Protein AF-A0A6G4RAN6-F1 (afdb_monomer_lite)

pLDDT: mean 89.75, std 11.68, range [43.28, 98.06]

Sequence (111 aa):
MFDSDYDDESEAIINRQLLRLVDAEEEDWPSGVYDRHACFQENLTECIRTSLGPDFYDEALRDGCDKYGYHKQSRGAKNPTVISSVFKTAKEDDRSVSKIDEIIDHVLTMI

Foldseek 3Di:
DQADAPDDPVQLVVQQVVCVVVVHDRGSQDAAADLPDGHDSHGPLVLFCVQLDVVLLVVLLVVLCVVVVNPDSVVSVPDPSSVVSSQVVSVVVVTDRVRVVVNVVSVVVVD

Secondary structure (DSSP, 8-state):
---PPTT-HHHHHHHHHHHHHTTPPP-SS--EEETTEEE-SS-HHHHHHHHH-HHHHHHHHHHHHHHTT-S-HHHHTT-HHHHHHHHHHHHHTT---HHHHHHHHHHHHT-

Structure (mmCIF, N/CA/C/O backbone):
data_AF-A0A6G4RAN6-F1
#
_entry.id   AF-A0A6G4RAN6-F1
#
loop_
_atom_site.group_PDB
_atom_site.id
_atom_site.type_symbol
_atom_site.label_atom_id
_atom_site.label_alt_id
_atom_site.label_comp_id
_atom_site.label_asym_id
_atom_site.label_entity_id
_atom_site.label_seq_id
_atom_site.pdbx_PDB_ins_code
_atom_site.Cartn_x
_atom_site.Cartn_y
_atom_site.Cartn_z
_atom_site.occupancy
_atom_site.B_iso_or_equiv
_atom_site.auth_seq_id
_atom_site.auth_comp_id
_atom_site.auth_asym_id
_atom_site.auth_atom_id
_atom_site.pdbx_PDB_model_num
ATOM 1 N N . MET A 1 1 ? 13.787 -2.053 -1.333 1.00 44.16 1 MET A N 1
ATOM 2 C CA . MET A 1 1 ? 12.414 -2.033 -0.783 1.00 44.16 1 MET A CA 1
ATOM 3 C C . MET A 1 1 ? 11.599 -1.327 -1.847 1.00 44.16 1 MET A C 1
ATOM 5 O O . MET A 1 1 ? 12.040 -0.267 -2.252 1.00 44.16 1 MET A O 1
ATOM 9 N N . PHE A 1 2 ? 10.569 -1.969 -2.403 1.00 43.28 2 PHE A N 1
ATOM 10 C CA . PHE A 1 2 ? 9.776 -1.434 -3.521 1.00 43.28 2 PHE A CA 1
ATOM 11 C C . PHE A 1 2 ? 8.853 -0.317 -3.014 1.00 43.28 2 PHE A C 1
ATOM 13 O O . PHE A 1 2 ? 7.692 -0.571 -2.714 1.00 43.28 2 PHE A O 1
ATOM 20 N N . ASP A 1 3 ? 9.419 0.868 -2.803 1.00 49.53 3 ASP A N 1
ATOM 21 C CA . ASP A 1 3 ? 8.742 2.040 -2.244 1.00 49.53 3 ASP A CA 1
ATOM 22 C C . ASP A 1 3 ? 9.470 3.293 -2.765 1.00 49.53 3 ASP A C 1
ATOM 24 O O . ASP A 1 3 ? 10.191 3.942 -2.013 1.00 49.53 3 ASP A O 1
ATOM 28 N N . SER A 1 4 ? 9.422 3.539 -4.083 1.00 50.66 4 SER A N 1
ATOM 29 C CA . SER A 1 4 ? 10.163 4.654 -4.693 1.00 50.66 4 SER A CA 1
ATOM 30 C C . SER A 1 4 ? 9.393 5.962 -4.537 1.00 50.66 4 SER A C 1
ATOM 32 O O . SER A 1 4 ? 8.226 6.046 -4.930 1.00 50.66 4 SER A O 1
ATOM 34 N N . ASP A 1 5 ? 10.061 6.989 -4.020 1.00 54.12 5 ASP A N 1
ATOM 35 C CA . ASP A 1 5 ? 9.583 8.365 -4.103 1.00 54.12 5 ASP A CA 1
ATOM 36 C C . ASP A 1 5 ? 9.779 8.864 -5.551 1.00 54.12 5 ASP A C 1
ATOM 38 O O . ASP A 1 5 ? 10.849 8.717 -6.142 1.00 54.12 5 ASP A O 1
ATOM 42 N N . TYR A 1 6 ? 8.719 9.397 -6.160 1.00 54.84 6 TYR A N 1
ATOM 43 C CA . TYR A 1 6 ? 8.723 9.888 -7.543 1.00 54.84 6 TYR A CA 1
ATOM 44 C C . TYR A 1 6 ? 9.654 11.115 -7.672 1.00 54.84 6 TYR A C 1
ATOM 46 O O . TYR A 1 6 ? 9.545 12.027 -6.853 1.00 54.84 6 TYR A O 1
ATOM 54 N N . ASP A 1 7 ? 10.505 11.159 -8.714 1.00 61.31 7 ASP A N 1
ATOM 55 C CA . ASP A 1 7 ? 11.423 12.272 -9.087 1.00 61.31 7 ASP A CA 1
ATOM 56 C C . ASP A 1 7 ? 12.867 12.258 -8.513 1.00 61.31 7 ASP A C 1
ATOM 58 O O . ASP A 1 7 ? 13.510 13.300 -8.384 1.00 61.31 7 ASP A O 1
ATOM 62 N N . ASP A 1 8 ? 13.432 11.077 -8.226 1.00 69.00 8 ASP A N 1
ATOM 63 C CA . ASP A 1 8 ? 14.866 10.908 -7.920 1.00 69.00 8 ASP A CA 1
ATOM 64 C C . ASP A 1 8 ? 15.565 10.014 -8.972 1.00 69.00 8 ASP A C 1
ATOM 66 O O . ASP A 1 8 ? 15.201 8.853 -9.173 1.00 69.00 8 ASP A O 1
ATOM 70 N N . GLU A 1 9 ? 16.597 10.535 -9.657 1.00 75.44 9 GLU A N 1
ATOM 71 C CA . GLU A 1 9 ? 17.390 9.774 -10.646 1.00 75.44 9 GLU A CA 1
ATOM 72 C C . GLU A 1 9 ? 18.017 8.501 -10.047 1.00 75.44 9 GLU A C 1
ATOM 74 O O . GLU A 1 9 ? 18.218 7.508 -10.755 1.00 75.44 9 GLU A O 1
ATOM 79 N N . SER A 1 10 ? 18.325 8.510 -8.747 1.00 81.88 10 SER A N 1
ATOM 80 C CA . SER A 1 10 ? 18.859 7.341 -8.050 1.00 81.88 10 SER A CA 1
ATOM 81 C C . SER A 1 10 ? 17.809 6.238 -7.878 1.00 81.88 10 SER A C 1
ATOM 83 O O . SER A 1 10 ? 18.143 5.062 -8.041 1.00 81.88 10 SER A O 1
ATOM 85 N N . GLU A 1 11 ? 16.539 6.598 -7.680 1.00 82.44 11 GLU A N 1
ATOM 86 C CA . GLU A 1 11 ? 15.418 5.655 -7.599 1.00 82.44 11 GLU A CA 1
ATOM 87 C C . GLU A 1 11 ? 15.115 5.027 -8.965 1.00 82.44 11 GLU A C 1
ATOM 89 O O . GLU A 1 11 ? 14.925 3.815 -9.054 1.00 82.44 11 GLU A O 1
ATOM 94 N N . ALA A 1 12 ? 15.214 5.790 -10.060 1.00 87.19 12 ALA A N 1
ATOM 95 C CA . ALA A 1 12 ? 15.100 5.237 -11.415 1.00 87.19 12 ALA A CA 1
ATOM 96 C C . ALA A 1 12 ? 16.185 4.176 -11.708 1.00 87.19 12 ALA A C 1
ATOM 98 O O . ALA A 1 12 ? 15.932 3.156 -12.353 1.00 87.19 12 ALA A O 1
ATOM 99 N N . ILE A 1 13 ? 17.416 4.373 -11.215 1.00 91.06 13 ILE A N 1
ATOM 100 C CA . ILE A 1 13 ? 18.481 3.359 -11.316 1.00 91.06 13 ILE A CA 1
ATOM 101 C C . ILE A 1 13 ? 18.126 2.112 -10.498 1.00 91.06 13 ILE A C 1
ATOM 103 O O . ILE A 1 13 ? 18.307 0.996 -10.993 1.00 91.06 13 ILE A O 1
ATOM 107 N N . ILE A 1 14 ? 17.626 2.286 -9.274 1.00 90.69 14 ILE A N 1
ATOM 108 C CA . ILE A 1 14 ? 17.217 1.178 -8.403 1.00 90.69 14 ILE A CA 1
ATOM 109 C C . ILE A 1 14 ? 16.068 0.387 -9.042 1.00 90.69 14 ILE A C 1
ATOM 111 O O . ILE A 1 14 ? 16.149 -0.839 -9.099 1.00 90.69 14 ILE A O 1
ATOM 115 N N . ASN A 1 15 ? 15.050 1.056 -9.586 1.00 91.06 15 ASN A N 1
ATOM 116 C CA . ASN A 1 15 ? 13.908 0.419 -10.244 1.00 91.06 15 ASN A CA 1
ATOM 117 C C . ASN A 1 15 ? 14.351 -0.464 -11.416 1.00 91.06 15 ASN A C 1
ATOM 119 O O . ASN A 1 15 ? 14.037 -1.656 -11.431 1.00 91.06 15 ASN A O 1
ATOM 123 N N . ARG A 1 16 ? 15.188 0.057 -12.325 1.00 93.19 16 ARG A N 1
ATOM 124 C CA . ARG A 1 16 ? 15.768 -0.738 -13.424 1.00 93.19 16 ARG A CA 1
ATOM 125 C C . ARG A 1 16 ? 16.559 -1.948 -12.917 1.00 93.19 16 ARG A C 1
ATOM 127 O O . ARG A 1 16 ? 16.415 -3.053 -13.439 1.00 93.19 16 ARG A O 1
ATOM 134 N N . GLN A 1 17 ? 17.359 -1.780 -11.859 1.00 93.75 17 GLN A N 1
ATOM 135 C CA . GLN A 1 17 ? 18.097 -2.892 -11.246 1.00 93.75 17 GLN A CA 1
ATOM 136 C C . GLN A 1 17 ? 17.168 -3.955 -10.644 1.00 93.75 17 GLN A C 1
ATOM 138 O O . GLN A 1 17 ? 17.442 -5.145 -10.792 1.00 93.75 17 GLN A O 1
ATOM 143 N N . LEU A 1 18 ? 16.080 -3.550 -9.984 1.00 93.00 18 LEU A N 1
ATOM 144 C CA . LEU A 1 18 ? 15.095 -4.463 -9.402 1.00 93.00 18 LEU A CA 1
ATOM 145 C C . LEU A 1 18 ? 14.322 -5.229 -10.482 1.00 93.00 18 LEU A C 1
ATOM 147 O O . LEU A 1 18 ? 14.155 -6.440 -10.347 1.00 93.00 18 LEU A O 1
ATOM 151 N N . LEU A 1 19 ? 13.916 -4.562 -11.566 1.00 94.56 19 LEU A N 1
ATOM 152 C CA . LEU A 1 19 ? 13.242 -5.194 -12.710 1.00 94.56 19 LEU A CA 1
ATOM 153 C C . LEU A 1 19 ? 14.135 -6.247 -13.376 1.00 94.56 19 LEU A C 1
ATOM 155 O O . LEU A 1 19 ? 13.684 -7.350 -13.692 1.00 94.56 19 LEU A O 1
ATOM 159 N N . ARG A 1 20 ? 15.440 -5.975 -13.466 1.00 95.38 20 ARG A N 1
ATOM 160 C CA . ARG A 1 20 ? 16.419 -6.942 -13.971 1.00 95.38 20 ARG A CA 1
ATOM 161 C C . ARG A 1 20 ? 16.522 -8.212 -13.121 1.00 95.38 20 ARG A C 1
ATOM 163 O O . ARG A 1 20 ? 16.800 -9.274 -13.667 1.00 95.38 20 ARG A O 1
ATOM 170 N N . LEU A 1 21 ? 16.297 -8.137 -11.804 1.00 94.25 21 LEU A N 1
ATOM 171 C CA . LEU A 1 21 ? 16.301 -9.320 -10.925 1.00 94.25 21 LEU A CA 1
ATOM 172 C C . LEU A 1 21 ? 15.111 -10.254 -11.175 1.00 94.25 21 LEU A C 1
ATOM 174 O O . LEU A 1 21 ? 15.167 -11.423 -10.795 1.00 94.25 21 LEU A O 1
ATOM 178 N N . VAL A 1 22 ? 14.043 -9.741 -11.787 1.00 93.44 22 VAL A N 1
ATOM 179 C CA . VAL A 1 22 ? 12.817 -10.485 -12.096 1.00 93.44 22 VAL A CA 1
ATOM 180 C C . VAL A 1 22 ? 12.630 -10.710 -13.599 1.00 93.44 22 VAL A C 1
ATOM 182 O O . VAL A 1 22 ? 11.528 -11.064 -14.019 1.00 93.44 22 VAL A O 1
ATOM 185 N N . ASP A 1 23 ? 13.693 -10.547 -14.396 1.00 94.38 23 ASP A N 1
ATOM 186 C CA . ASP A 1 23 ? 13.698 -10.657 -15.864 1.00 94.38 23 ASP A CA 1
ATOM 187 C C . ASP A 1 23 ? 12.603 -9.814 -16.556 1.00 94.38 23 ASP A C 1
ATOM 189 O O . ASP A 1 23 ? 12.073 -10.216 -17.593 1.00 94.38 23 ASP A O 1
ATOM 193 N N . ALA A 1 24 ? 12.230 -8.674 -15.969 1.00 93.81 24 ALA A N 1
ATOM 194 C CA . ALA A 1 24 ? 11.270 -7.739 -16.551 1.00 93.81 24 ALA A CA 1
ATOM 195 C C . ALA A 1 24 ? 11.974 -6.700 -17.440 1.00 93.81 24 ALA A C 1
ATOM 197 O O . ALA A 1 24 ? 13.185 -6.487 -17.331 1.00 93.81 24 ALA A O 1
ATOM 198 N N . GLU A 1 25 ? 11.208 -6.055 -18.322 1.00 93.56 25 GLU A N 1
ATOM 199 C CA . GLU A 1 25 ? 11.687 -4.903 -19.089 1.00 93.56 25 GLU A CA 1
ATOM 200 C C . GLU A 1 25 ? 12.089 -3.773 -18.132 1.00 93.56 25 GLU A C 1
ATOM 202 O O . GLU A 1 25 ? 11.404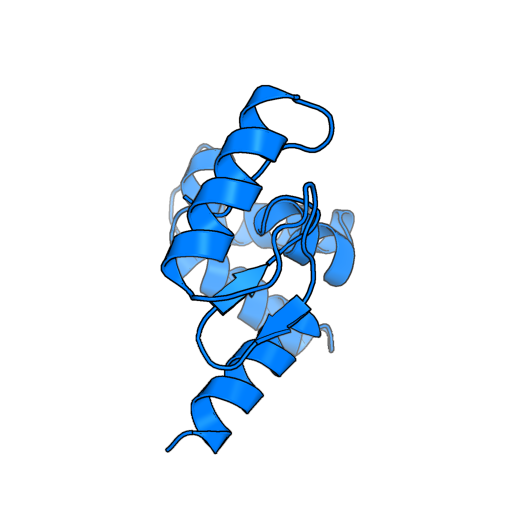 -3.516 -17.145 1.00 93.56 25 GLU A O 1
ATOM 207 N N . GLU A 1 26 ? 13.242 -3.145 -18.376 1.00 93.88 26 GLU A N 1
ATOM 208 C CA . GLU A 1 26 ? 13.757 -2.080 -17.516 1.00 93.88 26 GLU A CA 1
ATOM 209 C C . GLU A 1 26 ? 12.982 -0.779 -17.762 1.00 93.88 26 GLU A C 1
ATOM 211 O O . GLU A 1 26 ? 13.039 -0.205 -18.848 1.00 93.88 26 GLU A O 1
ATOM 216 N N . GLU A 1 27 ? 12.317 -0.279 -16.724 1.00 93.31 27 GLU A N 1
ATOM 217 C CA . GLU A 1 27 ? 11.572 0.978 -16.726 1.00 93.31 27 GLU A CA 1
ATOM 218 C C . GLU A 1 27 ? 11.972 1.830 -15.518 1.00 93.31 27 GLU A C 1
ATOM 220 O O . GLU A 1 27 ? 12.272 1.311 -14.440 1.00 93.31 27 GLU A O 1
ATOM 225 N N . ASP A 1 28 ? 11.953 3.152 -15.686 1.00 90.50 28 ASP A N 1
ATOM 226 C CA . ASP A 1 28 ? 12.317 4.084 -14.611 1.00 90.50 28 ASP A CA 1
ATOM 227 C C . ASP A 1 28 ? 11.237 4.131 -13.522 1.00 90.50 28 ASP A C 1
ATOM 229 O O . ASP A 1 28 ? 11.552 4.224 -12.336 1.00 90.50 28 ASP A O 1
ATOM 233 N N . TRP A 1 29 ? 9.968 4.010 -13.924 1.00 89.56 29 TRP A N 1
ATOM 234 C CA . TRP A 1 29 ? 8.794 4.150 -13.058 1.00 89.56 29 TRP A CA 1
ATOM 235 C C . TRP A 1 29 ? 7.747 3.069 -13.373 1.00 89.56 29 TRP A C 1
ATOM 237 O O . TRP A 1 29 ? 6.663 3.390 -13.869 1.00 89.56 29 TRP A O 1
ATOM 247 N N . PRO A 1 30 ? 8.061 1.783 -13.129 1.00 91.25 30 PRO A N 1
ATOM 248 C CA . PRO A 1 30 ? 7.143 0.692 -13.428 1.00 91.25 30 PRO A CA 1
ATOM 249 C C . PRO A 1 30 ? 5.882 0.787 -12.560 1.00 91.25 30 PRO A C 1
ATOM 251 O O . PRO A 1 30 ? 5.927 1.168 -11.388 1.00 91.25 30 PRO A O 1
ATOM 254 N N . SER A 1 31 ? 4.736 0.378 -13.100 1.00 91.88 31 SER A N 1
ATOM 255 C CA . SER A 1 31 ? 3.472 0.333 -12.358 1.00 91.88 31 SER A CA 1
ATOM 256 C C . SER A 1 31 ? 2.613 -0.812 -12.864 1.00 91.88 31 SER A C 1
ATOM 258 O O . SER A 1 31 ? 2.351 -0.904 -14.057 1.00 91.88 31 SER A O 1
ATOM 260 N N . GLY A 1 32 ? 2.155 -1.679 -11.965 1.00 91.62 32 GLY A N 1
ATOM 261 C CA . GLY A 1 32 ? 1.340 -2.829 -12.350 1.00 91.62 32 GLY A CA 1
ATOM 262 C C . GLY A 1 32 ? 1.492 -4.013 -11.411 1.00 91.62 32 GLY A C 1
ATOM 263 O O . GLY A 1 32 ? 2.343 -4.016 -10.521 1.00 91.62 32 GLY A O 1
ATOM 264 N N . VAL A 1 33 ? 0.647 -5.013 -11.618 1.00 93.06 33 VAL A N 1
ATOM 265 C CA . VAL A 1 33 ? 0.725 -6.311 -10.952 1.00 93.06 33 VAL A CA 1
ATOM 266 C C . VAL A 1 33 ? 1.176 -7.333 -11.989 1.00 93.06 33 VAL A C 1
ATOM 268 O O . VAL A 1 33 ? 0.642 -7.388 -13.093 1.00 93.06 33 VAL A O 1
ATOM 271 N N . TYR A 1 34 ? 2.191 -8.116 -11.643 1.00 91.31 34 TYR A N 1
ATOM 272 C CA . TYR A 1 34 ? 2.811 -9.106 -12.516 1.00 91.31 34 TYR A CA 1
ATOM 273 C C . TYR A 1 34 ? 2.922 -10.447 -11.787 1.00 91.31 34 TYR A C 1
ATOM 275 O O . TYR A 1 34 ? 2.832 -10.519 -10.562 1.00 91.31 34 TYR A O 1
ATOM 283 N N . ASP A 1 35 ? 3.229 -11.514 -12.525 1.00 88.12 35 ASP A N 1
ATOM 284 C CA . ASP A 1 35 ? 3.278 -12.882 -11.985 1.00 88.12 35 ASP A CA 1
ATOM 285 C C . ASP A 1 35 ? 4.221 -13.059 -10.783 1.00 88.12 35 ASP A C 1
ATOM 287 O O . ASP A 1 35 ? 4.005 -13.915 -9.931 1.00 88.12 35 ASP A O 1
ATOM 291 N N . ARG A 1 36 ? 5.315 -12.289 -10.718 1.00 88.06 36 ARG A N 1
ATOM 292 C CA . ARG A 1 36 ? 6.367 -12.458 -9.692 1.00 88.06 36 ARG A CA 1
ATOM 293 C C . ARG A 1 36 ? 6.589 -11.232 -8.813 1.00 88.06 36 ARG A C 1
ATOM 295 O O . ARG A 1 36 ? 7.406 -11.289 -7.897 1.00 88.06 36 ARG A O 1
ATOM 302 N N . HIS A 1 37 ? 5.936 -10.117 -9.120 1.00 91.94 37 HIS A N 1
ATOM 303 C CA . HIS A 1 37 ? 6.176 -8.835 -8.465 1.00 91.94 37 HIS A CA 1
ATOM 304 C C . HIS A 1 37 ? 5.018 -7.868 -8.719 1.00 91.94 37 HIS A C 1
ATOM 306 O O . HIS A 1 37 ? 4.230 -8.053 -9.638 1.00 91.94 37 HIS A O 1
ATOM 312 N N . ALA A 1 38 ? 4.939 -6.813 -7.917 1.00 92.44 38 ALA A N 1
ATOM 313 C CA . ALA A 1 38 ? 4.054 -5.686 -8.163 1.00 92.44 38 ALA A CA 1
ATOM 314 C C . ALA A 1 38 ? 4.863 -4.397 -8.037 1.00 92.44 38 ALA A C 1
ATOM 316 O O . ALA A 1 38 ? 5.737 -4.284 -7.174 1.00 92.44 38 ALA A O 1
ATOM 317 N N . CYS A 1 39 ? 4.560 -3.443 -8.904 1.00 92.06 39 CYS A N 1
ATOM 318 C CA . CYS A 1 39 ? 5.182 -2.135 -8.937 1.00 92.06 39 CYS A CA 1
ATOM 319 C C . CYS A 1 39 ? 4.127 -1.067 -8.667 1.00 92.06 39 CYS A C 1
ATOM 321 O O . CYS A 1 39 ? 3.016 -1.097 -9.208 1.00 92.06 39 CYS A O 1
ATOM 323 N N . PHE A 1 40 ? 4.499 -0.107 -7.832 1.00 88.31 40 PHE A N 1
ATOM 324 C CA . PHE A 1 40 ? 3.674 1.035 -7.486 1.00 88.31 40 PHE A CA 1
ATOM 325 C C . PHE A 1 40 ? 4.405 2.283 -7.971 1.00 88.31 40 PHE A C 1
ATOM 327 O O . PHE A 1 40 ? 5.585 2.457 -7.685 1.00 88.31 40 PHE A O 1
ATOM 334 N N . GLN A 1 41 ? 3.702 3.113 -8.744 1.00 82.25 41 GLN A N 1
ATOM 335 C CA . GLN A 1 41 ? 4.259 4.360 -9.276 1.00 82.25 41 GLN A CA 1
ATOM 336 C C . GLN A 1 41 ? 4.610 5.353 -8.158 1.00 82.25 41 GLN A C 1
ATOM 338 O O . GLN A 1 41 ? 5.560 6.118 -8.276 1.00 82.25 41 GLN A O 1
ATOM 343 N N . GLU A 1 42 ? 3.828 5.319 -7.082 1.00 83.31 42 GLU A N 1
ATOM 344 C CA . GLU A 1 42 ? 4.116 5.962 -5.803 1.00 83.31 42 GLU A CA 1
ATOM 345 C C . GLU A 1 42 ? 4.379 4.881 -4.747 1.00 83.31 42 GLU A C 1
ATOM 347 O O . GLU A 1 42 ?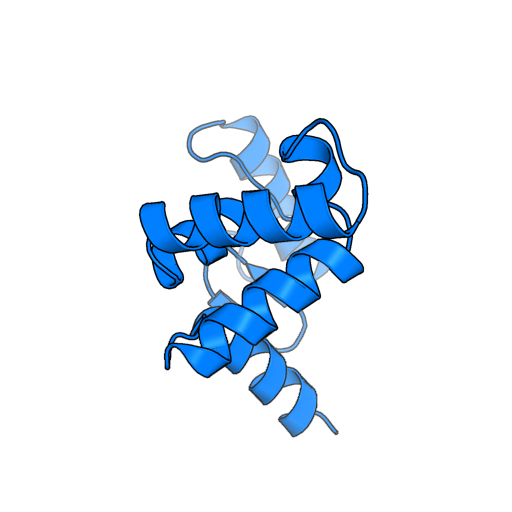 4.266 3.687 -5.019 1.00 83.31 42 GLU A O 1
ATOM 352 N N . ASN A 1 43 ? 4.650 5.280 -3.508 1.00 87.06 43 ASN A N 1
ATOM 353 C CA . ASN A 1 43 ? 4.747 4.343 -2.396 1.00 87.06 43 ASN A CA 1
ATOM 354 C C . ASN A 1 43 ? 3.396 3.640 -2.108 1.00 87.06 43 ASN A C 1
ATOM 356 O O . ASN A 1 43 ? 2.307 4.165 -2.376 1.00 87.06 43 ASN A O 1
ATOM 360 N N . LEU A 1 44 ? 3.446 2.434 -1.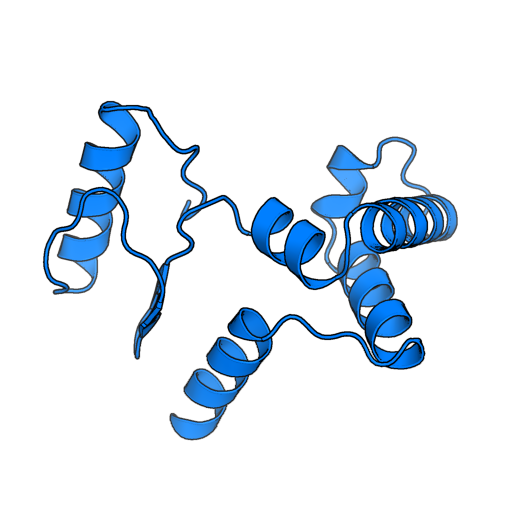530 1.00 88.62 44 LEU A N 1
ATOM 361 C CA . LEU A 1 44 ? 2.236 1.639 -1.248 1.00 88.62 44 LEU A CA 1
ATOM 362 C C . LEU A 1 44 ? 1.262 2.382 -0.313 1.00 88.62 44 LEU A C 1
ATOM 364 O O . LEU A 1 44 ? 0.046 2.217 -0.414 1.00 88.62 44 LEU A O 1
ATOM 368 N N . THR A 1 45 ? 1.789 3.203 0.597 1.00 90.44 45 THR A N 1
ATOM 369 C CA . THR A 1 45 ? 0.974 3.946 1.568 1.00 90.44 45 THR A CA 1
ATOM 370 C C . THR A 1 45 ? 0.100 4.987 0.873 1.00 90.44 45 THR A C 1
ATOM 372 O O . THR A 1 45 ? -1.100 5.041 1.135 1.00 90.44 45 THR A O 1
ATOM 375 N N . GLU A 1 46 ? 0.667 5.772 -0.040 1.00 91.12 46 GLU A N 1
ATOM 376 C CA . GLU A 1 46 ? -0.064 6.771 -0.822 1.00 91.12 46 GLU A CA 1
ATOM 377 C C . GLU A 1 46 ? -1.032 6.111 -1.810 1.00 91.12 46 GLU A C 1
ATOM 379 O O . GLU A 1 46 ? -2.165 6.574 -1.957 1.00 91.12 46 GLU A O 1
ATOM 384 N N . CYS A 1 47 ? -0.673 4.953 -2.378 1.00 91.81 47 CYS A N 1
ATOM 385 C CA . CYS A 1 47 ? -1.602 4.153 -3.179 1.00 91.81 47 CYS A CA 1
ATOM 386 C C . CYS A 1 47 ? -2.862 3.764 -2.379 1.00 91.81 47 CYS A C 1
ATOM 388 O O . CYS A 1 47 ? -3.986 3.954 -2.857 1.00 91.81 47 CYS A O 1
ATOM 390 N N . ILE A 1 48 ? -2.698 3.270 -1.146 1.00 93.44 48 ILE A N 1
ATOM 391 C CA . ILE A 1 48 ? -3.816 2.919 -0.254 1.00 93.44 48 ILE A CA 1
ATOM 392 C C . ILE A 1 48 ? -4.609 4.171 0.130 1.00 93.44 48 ILE A C 1
ATOM 394 O O . ILE A 1 48 ? -5.836 4.182 0.021 1.00 93.44 48 ILE A O 1
ATOM 398 N N . ARG A 1 49 ? -3.917 5.229 0.559 1.00 94.94 49 ARG A N 1
ATOM 399 C CA . ARG A 1 49 ? -4.528 6.479 1.020 1.00 94.94 49 ARG A CA 1
ATOM 400 C C . ARG A 1 49 ? -5.380 7.134 -0.060 1.00 94.94 49 ARG A C 1
ATOM 402 O O . ARG A 1 49 ? -6.519 7.509 0.205 1.00 94.94 49 ARG A O 1
ATOM 409 N N . THR A 1 50 ? -4.856 7.228 -1.278 1.00 94.12 50 THR A N 1
ATOM 410 C CA . THR A 1 50 ? -5.571 7.798 -2.424 1.00 94.12 50 THR A CA 1
ATOM 411 C C . THR A 1 50 ? -6.767 6.934 -2.812 1.00 94.12 50 THR A C 1
ATOM 413 O O . THR A 1 50 ? -7.855 7.466 -3.024 1.00 94.12 50 THR A O 1
ATOM 416 N N . SER A 1 51 ? -6.605 5.607 -2.836 1.00 94.31 51 SER A N 1
ATOM 417 C CA . SER A 1 51 ? -7.682 4.676 -3.209 1.00 94.31 51 SER A CA 1
ATOM 418 C C . SER A 1 51 ? -8.850 4.697 -2.221 1.00 94.31 51 SER A C 1
ATOM 420 O O . SER A 1 51 ? -10.008 4.685 -2.628 1.00 94.31 51 SER A O 1
ATOM 422 N N . LEU A 1 52 ? -8.563 4.760 -0.918 1.00 96.06 52 LEU A N 1
ATOM 423 C CA . LEU A 1 52 ? -9.596 4.802 0.119 1.00 96.06 52 LEU A CA 1
ATOM 424 C C . LEU A 1 52 ? -10.186 6.207 0.318 1.00 96.06 52 LEU A C 1
ATOM 426 O O . LEU A 1 52 ? -11.259 6.351 0.906 1.00 96.06 52 LEU A O 1
ATOM 430 N N . GLY A 1 53 ? -9.525 7.238 -0.203 1.00 97.31 53 GLY A N 1
ATOM 431 C CA . GLY A 1 53 ? -9.825 8.634 0.081 1.00 97.31 53 GLY A CA 1
ATOM 432 C C . GLY A 1 53 ? -8.996 9.132 1.273 1.00 97.31 53 GLY A C 1
ATOM 433 O O . GLY A 1 53 ? -9.092 8.541 2.352 1.00 97.31 53 GLY A O 1
ATOM 434 N N . PRO A 1 54 ? -8.222 10.225 1.123 1.00 96.62 54 PRO A N 1
ATOM 435 C CA . PRO A 1 54 ? -7.303 10.689 2.163 1.00 96.62 54 PRO A CA 1
ATOM 436 C C . PRO A 1 54 ? -7.961 10.942 3.522 1.00 96.62 54 PRO A C 1
ATOM 438 O O . PRO A 1 54 ? -7.443 10.473 4.530 1.00 96.62 54 PRO A O 1
ATOM 441 N N . ASP A 1 55 ? -9.121 11.606 3.547 1.00 97.75 55 ASP A N 1
ATOM 442 C CA . ASP A 1 55 ? -9.831 11.923 4.795 1.00 97.75 55 ASP A CA 1
ATOM 443 C C . ASP A 1 55 ? -10.269 10.653 5.536 1.00 97.75 55 ASP A C 1
ATOM 445 O O . ASP A 1 55 ? -10.051 10.520 6.741 1.00 97.75 55 ASP A O 1
ATOM 449 N N . PHE A 1 56 ? -10.831 9.692 4.796 1.00 98.06 56 PHE A N 1
ATOM 450 C CA . PHE A 1 56 ? -11.242 8.401 5.340 1.00 98.06 56 PHE A CA 1
ATOM 451 C C . PHE A 1 56 ? -10.036 7.621 5.874 1.00 98.06 56 PHE A C 1
ATOM 453 O O . PHE A 1 56 ? -10.071 7.097 6.987 1.00 98.06 56 PHE A O 1
ATOM 460 N N . TYR A 1 57 ? -8.958 7.546 5.089 1.00 97.56 57 TYR A N 1
ATOM 461 C CA . TYR A 1 57 ? -7.752 6.822 5.473 1.00 97.56 57 TYR A CA 1
ATOM 462 C C . TYR A 1 57 ? -7.110 7.41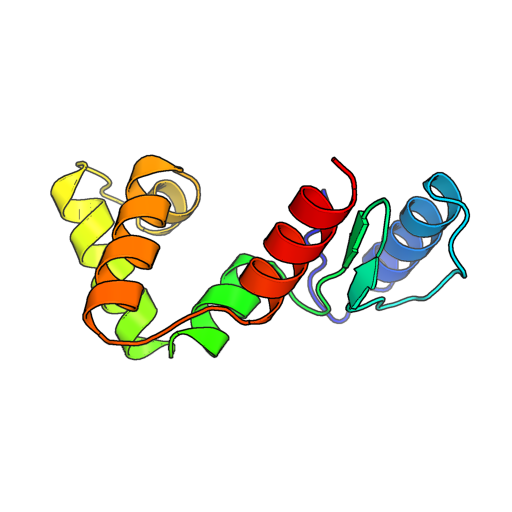7 6.728 1.00 97.56 57 TYR A C 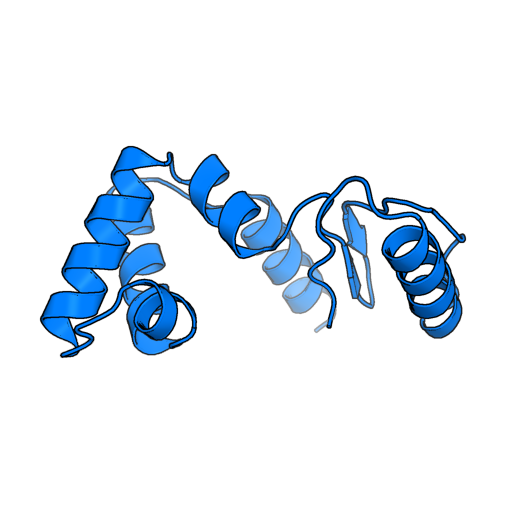1
ATOM 464 O O . TYR A 1 57 ? -6.783 6.676 7.654 1.00 97.56 57 TYR A O 1
ATOM 472 N N . ASP A 1 58 ? -6.952 8.741 6.781 1.00 97.19 58 ASP A N 1
ATOM 473 C CA . ASP A 1 58 ? -6.321 9.430 7.907 1.00 97.19 58 ASP A CA 1
ATOM 474 C C . ASP A 1 58 ? -7.138 9.261 9.197 1.00 97.19 58 ASP A C 1
ATOM 476 O O . ASP A 1 58 ? -6.571 9.050 10.275 1.00 97.19 58 ASP A O 1
ATOM 480 N N . GLU A 1 59 ? -8.471 9.307 9.099 1.00 97.94 59 GLU A N 1
ATOM 481 C CA . GLU A 1 59 ? -9.371 9.049 10.222 1.00 97.94 59 GLU A CA 1
ATOM 482 C C . GLU A 1 59 ? -9.299 7.592 10.691 1.00 97.94 59 GLU A C 1
ATOM 484 O O . GLU A 1 59 ? -9.022 7.343 11.866 1.00 97.94 59 GLU A O 1
ATOM 489 N N . ALA A 1 60 ? -9.444 6.628 9.780 1.00 97.88 60 ALA A N 1
ATOM 490 C CA . ALA A 1 60 ? -9.374 5.207 10.110 1.00 97.88 60 ALA A CA 1
ATOM 491 C C . ALA A 1 60 ? -8.000 4.809 10.679 1.00 97.88 60 ALA A C 1
ATOM 493 O O . ALA A 1 60 ? -7.910 3.989 11.599 1.00 97.88 60 ALA A O 1
ATOM 494 N N . LEU A 1 61 ? -6.914 5.397 10.166 1.00 97.94 61 LEU A N 1
ATOM 495 C CA . LEU A 1 61 ? -5.560 5.177 10.668 1.00 97.94 61 LEU A CA 1
ATOM 496 C C . LEU A 1 61 ? -5.394 5.734 12.081 1.00 97.94 61 LEU A C 1
ATOM 498 O O . LEU A 1 61 ? -4.798 5.064 12.928 1.00 97.94 61 LEU A O 1
ATOM 502 N N . ARG A 1 62 ? -5.903 6.941 12.347 1.00 98.00 62 ARG A N 1
ATOM 503 C CA . ARG A 1 62 ? -5.903 7.543 13.686 1.00 98.00 62 ARG A CA 1
ATOM 504 C C . ARG A 1 62 ? -6.659 6.662 14.677 1.00 98.00 62 ARG A C 1
ATOM 506 O O . ARG A 1 62 ? -6.086 6.310 15.705 1.00 98.00 62 ARG A O 1
ATOM 513 N N . ASP A 1 63 ? -7.865 6.230 14.332 1.00 97.69 63 ASP A N 1
ATOM 514 C CA . ASP A 1 63 ? -8.691 5.379 15.192 1.00 97.69 63 ASP A CA 1
ATOM 515 C C . ASP A 1 63 ? -8.022 4.024 15.458 1.00 97.69 63 ASP A C 1
ATOM 517 O O . ASP A 1 63 ? -7.987 3.536 16.592 1.00 97.69 63 ASP A O 1
ATOM 521 N N . GLY A 1 64 ? -7.419 3.426 14.425 1.00 97.62 64 GLY A N 1
ATOM 522 C CA . GLY A 1 64 ? -6.616 2.214 14.559 1.00 97.62 64 GLY A CA 1
ATOM 523 C C . GLY A 1 64 ? -5.403 2.421 15.470 1.00 97.62 64 GLY A C 1
ATOM 524 O O . GLY A 1 64 ? -5.122 1.591 16.336 1.00 97.62 64 GLY A O 1
ATOM 525 N N . CYS A 1 65 ? -4.690 3.538 15.321 1.00 97.81 65 CYS A N 1
ATOM 526 C CA . CYS A 1 65 ? -3.557 3.876 16.178 1.00 97.81 65 CYS A CA 1
ATOM 527 C C . CYS A 1 65 ? -3.977 4.026 17.641 1.00 97.81 65 CYS A C 1
ATOM 529 O O . CYS A 1 65 ? -3.345 3.417 18.506 1.00 97.81 65 CYS A O 1
ATOM 531 N N . ASP A 1 66 ? -5.051 4.764 17.914 1.00 97.56 66 ASP A N 1
ATOM 532 C CA . ASP A 1 66 ? -5.569 4.974 19.267 1.00 97.56 66 ASP A CA 1
ATOM 533 C C . ASP A 1 66 ? -6.009 3.649 19.898 1.00 97.56 66 ASP A C 1
ATOM 535 O O . ASP A 1 66 ? -5.626 3.331 21.028 1.00 97.56 66 ASP A O 1
ATOM 539 N N . LYS A 1 67 ? -6.714 2.809 19.130 1.00 97.38 67 LYS A N 1
ATOM 540 C CA . LYS A 1 67 ? -7.158 1.477 19.561 1.00 97.38 67 LYS A CA 1
ATOM 541 C C . LYS A 1 67 ? -6.005 0.562 19.979 1.00 97.38 67 LYS A C 1
ATOM 543 O O . LYS A 1 67 ? -6.166 -0.230 20.907 1.00 97.38 67 LYS A O 1
ATOM 548 N N . TYR A 1 68 ? -4.863 0.639 19.296 1.00 96.50 68 TYR A N 1
ATOM 549 C CA . TYR A 1 68 ? -3.708 -0.233 19.545 1.00 96.50 68 TYR A CA 1
ATOM 550 C C . TYR A 1 68 ? -2.542 0.465 20.268 1.00 96.50 68 TYR A C 1
ATOM 552 O O . TYR A 1 68 ? -1.465 -0.117 20.391 1.00 96.50 68 TYR A O 1
ATOM 560 N N . GLY A 1 69 ? -2.744 1.682 20.784 1.00 96.12 69 GLY A N 1
ATOM 561 C CA . GLY A 1 69 ? -1.773 2.385 21.630 1.00 96.12 69 GLY A CA 1
ATOM 562 C C . GLY A 1 69 ? -0.587 3.014 20.886 1.00 96.12 69 GLY A C 1
ATOM 563 O O . GLY A 1 69 ? 0.491 3.177 21.462 1.00 96.12 69 GLY A O 1
ATOM 564 N N . TYR A 1 70 ? -0.750 3.379 19.614 1.00 96.06 70 TYR A N 1
ATOM 565 C CA . TYR A 1 70 ? 0.280 4.052 18.821 1.00 96.06 70 TYR A CA 1
ATOM 566 C C . TYR A 1 70 ? 0.158 5.577 18.904 1.00 96.06 70 TYR A C 1
ATOM 568 O O . TYR A 1 70 ? -0.648 6.188 18.218 1.00 96.06 70 TYR A O 1
ATOM 576 N N . HIS A 1 71 ? 1.057 6.225 19.649 1.00 91.62 71 HIS A N 1
ATOM 577 C CA . HIS A 1 71 ? 1.089 7.696 19.759 1.00 91.62 71 HIS A CA 1
ATOM 578 C C . HIS A 1 71 ? 1.478 8.436 18.466 1.00 91.62 71 HIS A C 1
ATOM 580 O O . HIS A 1 71 ? 1.303 9.648 18.369 1.00 91.62 71 HIS A O 1
ATOM 586 N N . LYS A 1 72 ? 2.086 7.742 17.497 1.00 93.06 72 LYS A N 1
ATOM 587 C CA . LYS A 1 72 ? 2.490 8.313 16.206 1.00 93.06 72 LYS A CA 1
ATOM 588 C C . LYS A 1 72 ? 1.902 7.476 15.081 1.00 93.06 72 LYS A C 1
ATOM 590 O O . LYS A 1 72 ? 2.280 6.311 14.941 1.00 93.06 72 LYS A O 1
ATOM 595 N N . GLN A 1 73 ? 1.081 8.099 14.239 1.00 91.69 73 GLN A N 1
ATOM 596 C CA . GLN A 1 73 ? 0.468 7.443 13.081 1.00 91.69 73 GLN A CA 1
ATOM 597 C C . GLN A 1 73 ? 1.508 6.839 12.134 1.00 91.69 73 GLN A C 1
ATOM 599 O O . GLN A 1 73 ? 1.344 5.710 11.700 1.00 91.69 73 GLN A O 1
ATOM 604 N N . SER A 1 74 ? 2.652 7.500 11.921 1.00 90.81 74 SER A N 1
ATOM 605 C CA . SER A 1 74 ? 3.737 6.963 11.082 1.00 90.81 74 SER A CA 1
ATOM 606 C C . SER A 1 74 ? 4.341 5.644 11.584 1.00 90.81 74 SER A C 1
ATOM 608 O O . SER A 1 74 ? 4.929 4.897 10.804 1.00 90.81 74 SER A O 1
ATOM 610 N N . ARG A 1 75 ? 4.213 5.332 12.882 1.00 91.56 75 ARG A N 1
ATOM 611 C CA . ARG A 1 75 ? 4.578 4.018 13.435 1.00 91.56 75 ARG A CA 1
ATOM 612 C C . ARG A 1 75 ? 3.428 3.024 13.322 1.00 91.56 75 ARG A C 1
ATOM 614 O O . ARG A 1 75 ? 3.678 1.866 13.007 1.00 91.56 75 ARG A O 1
ATOM 621 N N . GLY A 1 76 ? 2.200 3.477 13.571 1.00 94.00 76 GLY A N 1
ATOM 622 C CA . GLY A 1 76 ? 1.004 2.649 13.436 1.00 94.00 76 GLY A CA 1
ATOM 623 C C . GLY A 1 76 ? 0.768 2.191 11.997 1.00 94.00 76 GLY A C 1
ATOM 624 O O . GLY A 1 76 ? 0.507 1.017 11.783 1.00 94.00 76 GLY A O 1
ATOM 625 N N . ALA A 1 77 ? 0.995 3.052 11.006 1.00 93.00 77 ALA A N 1
ATOM 626 C CA . ALA A 1 77 ? 0.858 2.736 9.583 1.00 93.00 77 ALA A CA 1
ATOM 627 C C . ALA A 1 77 ? 1.789 1.605 9.109 1.00 93.00 77 ALA A C 1
ATOM 629 O O . ALA A 1 77 ? 1.523 0.953 8.110 1.00 93.00 77 ALA A O 1
ATOM 630 N N . LYS A 1 78 ? 2.877 1.333 9.842 1.00 90.50 78 LYS A N 1
ATOM 631 C CA . LYS A 1 78 ? 3.793 0.215 9.558 1.00 90.50 78 LYS A CA 1
ATOM 632 C C . LYS A 1 78 ? 3.435 -1.058 10.328 1.00 90.50 78 LYS A C 1
ATOM 634 O O . LYS A 1 78 ? 4.120 -2.069 10.191 1.00 90.50 78 LYS A O 1
ATOM 639 N N . ASN A 1 79 ? 2.409 -1.016 11.179 1.00 94.88 79 ASN A N 1
ATOM 640 C CA . ASN A 1 79 ? 1.965 -2.159 11.956 1.00 94.88 79 ASN A CA 1
ATOM 641 C C . ASN A 1 79 ? 0.817 -2.893 11.236 1.00 94.88 79 ASN A C 1
ATOM 643 O O . ASN A 1 79 ? -0.220 -2.286 10.958 1.00 94.88 79 ASN A O 1
ATOM 647 N N . PRO A 1 80 ? 0.943 -4.211 10.999 1.00 94.75 80 PRO A N 1
ATOM 648 C CA . PRO A 1 80 ? -0.065 -4.966 10.262 1.00 94.75 80 PRO A CA 1
ATOM 649 C C . PRO A 1 80 ? -1.421 -5.012 10.974 1.00 94.75 80 PRO A C 1
ATOM 651 O O . PRO A 1 80 ? -2.446 -5.035 10.303 1.00 94.75 80 PRO A O 1
ATOM 654 N N . THR A 1 81 ? -1.467 -4.982 12.310 1.00 96.56 81 THR A N 1
ATOM 655 C CA . THR A 1 81 ? -2.726 -4.989 13.075 1.00 96.56 81 THR A CA 1
ATOM 656 C C . THR A 1 81 ? -3.493 -3.677 12.912 1.00 96.56 81 THR A C 1
ATOM 658 O O . THR A 1 81 ? -4.715 -3.693 12.752 1.00 96.56 81 THR A O 1
ATOM 661 N N . VAL A 1 82 ? -2.782 -2.545 12.910 1.00 97.12 82 VAL A N 1
ATOM 662 C CA . VAL A 1 82 ? -3.370 -1.222 12.651 1.00 97.12 82 VAL A CA 1
ATOM 663 C C . VAL A 1 82 ? -3.886 -1.159 11.216 1.00 97.12 82 VAL A C 1
ATOM 665 O O . VAL A 1 82 ? -5.066 -0.890 11.009 1.00 97.12 82 VAL A O 1
ATOM 668 N N . ILE A 1 83 ? -3.055 -1.495 10.228 1.00 96.12 83 ILE A N 1
ATOM 669 C CA . ILE A 1 83 ? -3.455 -1.464 8.814 1.00 96.12 83 ILE A CA 1
ATOM 670 C C . ILE A 1 83 ? -4.604 -2.437 8.520 1.00 96.12 83 ILE A C 1
ATOM 672 O O . ILE A 1 83 ? -5.558 -2.068 7.842 1.00 96.12 83 ILE A O 1
ATOM 676 N N . SER A 1 84 ? -4.604 -3.636 9.107 1.00 96.12 84 SER A N 1
ATOM 677 C CA . SER A 1 84 ? -5.733 -4.572 8.984 1.00 96.12 84 SER A CA 1
ATOM 678 C C . SER A 1 84 ? -7.038 -3.974 9.509 1.00 96.12 84 SER A C 1
ATOM 680 O O . SER A 1 84 ? -8.105 -4.248 8.964 1.00 96.12 84 SER A O 1
ATOM 682 N N . SER A 1 85 ? -6.976 -3.152 10.563 1.00 97.44 85 SER A N 1
ATOM 683 C CA . SER A 1 85 ? -8.165 -2.454 11.051 1.00 97.44 85 SER A CA 1
ATOM 684 C C . SER A 1 85 ? -8.647 -1.372 10.087 1.00 97.44 85 SER A C 1
ATOM 686 O O . SER A 1 85 ? -9.851 -1.280 9.889 1.00 97.44 85 SER A O 1
ATOM 688 N N . VAL A 1 86 ? -7.737 -0.658 9.412 1.00 97.38 86 VAL A N 1
ATOM 689 C CA . VAL A 1 86 ? -8.084 0.303 8.351 1.00 97.38 86 VAL A CA 1
ATOM 690 C C . VAL A 1 86 ? -8.812 -0.400 7.205 1.00 97.38 86 VAL A C 1
ATOM 692 O O . VAL A 1 86 ? -9.899 0.025 6.832 1.00 97.38 86 VAL A O 1
ATOM 695 N N . PHE A 1 87 ? -8.279 -1.518 6.698 1.00 96.38 87 PHE A N 1
ATOM 696 C CA . PHE A 1 87 ? -8.940 -2.297 5.641 1.00 96.38 87 PHE A CA 1
ATOM 697 C C . PHE A 1 87 ? -10.290 -2.872 6.073 1.00 96.38 87 PHE A C 1
ATOM 699 O O . PHE A 1 87 ? -11.218 -2.952 5.271 1.00 96.38 87 PHE A O 1
ATOM 706 N N . LYS A 1 88 ? -10.424 -3.264 7.344 1.00 96.56 88 LYS A N 1
ATOM 707 C CA . LYS A 1 88 ? -11.705 -3.732 7.873 1.00 96.56 88 LYS A CA 1
ATOM 708 C C . LYS A 1 88 ? -12.745 -2.609 7.880 1.00 96.56 88 LYS A C 1
ATOM 710 O O . LYS A 1 88 ? -13.843 -2.826 7.381 1.00 96.56 88 LYS A O 1
ATOM 715 N N . THR A 1 89 ? -12.387 -1.431 8.388 1.00 97.00 89 THR A N 1
ATOM 716 C CA . THR A 1 89 ? -13.262 -0.251 8.366 1.00 97.00 89 THR A CA 1
ATOM 717 C C . THR A 1 89 ? -13.592 0.162 6.93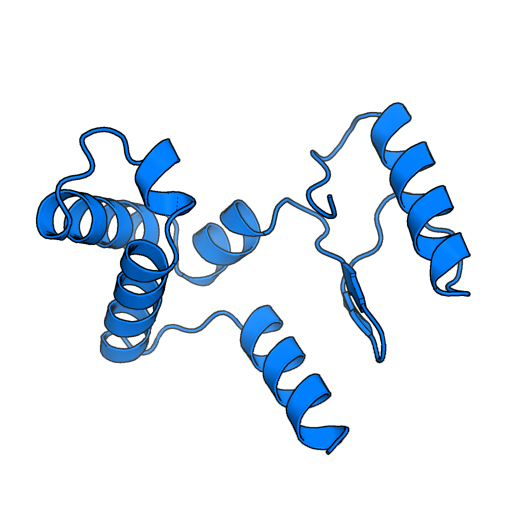0 1.00 97.00 89 THR A C 1
ATOM 719 O O . THR A 1 89 ? -14.742 0.457 6.634 1.00 97.00 89 THR A O 1
ATOM 722 N N . ALA A 1 90 ? -12.618 0.118 6.012 1.00 96.94 90 ALA A N 1
ATOM 723 C CA . ALA A 1 90 ? -12.826 0.411 4.590 1.00 96.94 90 ALA A CA 1
ATOM 724 C C . ALA A 1 90 ? -13.886 -0.500 3.971 1.00 96.94 90 ALA A C 1
ATOM 726 O O . ALA A 1 90 ? -14.808 -0.023 3.319 1.00 96.94 90 ALA A O 1
ATOM 727 N N . LYS A 1 91 ? -13.801 -1.804 4.247 1.00 94.94 91 LYS A N 1
ATOM 728 C CA . LYS A 1 91 ? -14.779 -2.783 3.774 1.00 94.94 91 LYS A CA 1
ATOM 729 C C . LYS A 1 91 ? -16.179 -2.557 4.353 1.00 94.94 91 LYS A C 1
ATOM 731 O O . LYS A 1 91 ? -17.162 -2.826 3.673 1.00 94.94 91 LYS A O 1
ATOM 736 N N . GLU A 1 92 ? -16.276 -2.100 5.600 1.00 96.38 92 GLU A N 1
ATOM 737 C CA . GLU A 1 92 ? -17.555 -1.739 6.229 1.00 96.38 92 GLU A CA 1
ATOM 738 C C . GLU A 1 92 ? -18.190 -0.488 5.582 1.00 96.38 92 GLU A C 1
ATOM 740 O O . GLU A 1 92 ? -19.415 -0.382 5.578 1.00 96.38 92 GLU A O 1
ATOM 745 N N . ASP A 1 93 ? -17.382 0.397 4.981 1.00 95.25 93 ASP A N 1
ATOM 746 C CA . ASP A 1 93 ? -17.805 1.587 4.214 1.00 95.25 93 ASP A CA 1
ATOM 747 C C . ASP A 1 93 ? -17.850 1.351 2.684 1.00 95.25 93 ASP A C 1
ATOM 749 O O . ASP A 1 93 ? -17.903 2.303 1.910 1.00 95.25 93 ASP A O 1
ATOM 753 N N . ASP A 1 94 ? -17.810 0.090 2.231 1.00 95.38 94 ASP A N 1
ATOM 754 C CA . ASP A 1 94 ? -17.825 -0.312 0.809 1.00 95.38 94 ASP A CA 1
ATOM 755 C C . ASP A 1 94 ? -16.678 0.288 -0.038 1.00 95.38 94 ASP A C 1
ATOM 757 O O . ASP A 1 94 ? -16.817 0.570 -1.228 1.00 95.38 94 ASP A O 1
ATOM 761 N N . ARG A 1 95 ? -15.507 0.479 0.583 1.00 95.44 95 ARG A N 1
ATOM 762 C CA . ARG A 1 95 ? -14.267 0.929 -0.067 1.00 95.44 95 ARG A CA 1
ATOM 763 C C . ARG A 1 95 ? -13.279 -0.221 -0.215 1.00 95.44 95 ARG A C 1
ATOM 765 O O . ARG A 1 95 ? -13.118 -1.041 0.691 1.00 95.44 95 ARG A O 1
ATOM 772 N N . SER A 1 96 ? -12.537 -0.231 -1.318 1.00 93.00 96 SER A N 1
ATOM 773 C CA . SER A 1 96 ? -11.430 -1.167 -1.534 1.00 93.00 96 SER A CA 1
ATOM 774 C C . SER A 1 96 ? -10.244 -0.506 -2.236 1.00 93.00 96 SER A C 1
ATOM 776 O O . SER A 1 96 ? -10.311 0.644 -2.674 1.00 93.00 96 SER A O 1
ATOM 778 N N . VAL A 1 97 ? -9.127 -1.232 -2.303 1.00 93.38 97 VAL A N 1
ATOM 779 C CA . VAL A 1 97 ? -7.913 -0.808 -3.005 1.00 93.38 97 VAL A CA 1
ATOM 780 C C . VAL A 1 97 ? -7.722 -1.770 -4.166 1.00 93.38 97 VAL A C 1
ATOM 782 O O . VAL A 1 97 ? -7.168 -2.852 -3.984 1.00 93.38 97 VAL A O 1
ATOM 785 N N . SER A 1 98 ? -8.172 -1.375 -5.357 1.00 91.00 98 SER A N 1
ATOM 786 C CA . SER A 1 98 ? -8.235 -2.259 -6.532 1.00 91.00 98 SER A CA 1
ATOM 787 C C . SER A 1 98 ? -6.908 -2.946 -6.851 1.00 91.00 98 SER A C 1
ATOM 789 O O . SER A 1 98 ? -6.894 -4.119 -7.195 1.00 91.00 98 SER A O 1
ATOM 791 N N . LYS A 1 99 ? -5.782 -2.246 -6.677 1.00 90.50 99 LYS A N 1
ATOM 792 C CA . LYS A 1 99 ? -4.448 -2.811 -6.919 1.00 90.50 99 LYS A CA 1
ATOM 793 C C . LYS A 1 99 ? -4.070 -3.905 -5.914 1.00 90.50 99 LYS A C 1
ATOM 795 O O . LYS A 1 99 ? -3.346 -4.826 -6.260 1.00 90.50 99 LYS A O 1
ATOM 800 N N . ILE A 1 100 ? -4.554 -3.829 -4.673 1.00 92.56 100 ILE A N 1
ATOM 801 C CA . ILE A 1 100 ? -4.359 -4.901 -3.685 1.00 92.56 100 ILE A CA 1
ATOM 802 C C . ILE A 1 100 ? -5.266 -6.085 -4.009 1.00 92.56 100 ILE A C 1
ATOM 804 O O . ILE A 1 100 ? -4.804 -7.221 -3.927 1.00 92.56 100 ILE A O 1
ATOM 808 N N . ASP A 1 101 ? -6.513 -5.825 -4.408 1.00 92.31 101 ASP A N 1
ATOM 809 C CA . ASP A 1 101 ? -7.434 -6.872 -4.860 1.00 92.31 101 ASP A CA 1
ATOM 810 C C . ASP A 1 101 ? -6.829 -7.629 -6.061 1.00 92.31 101 ASP A C 1
ATOM 812 O O . ASP A 1 101 ? -6.748 -8.853 -6.043 1.00 92.31 101 ASP A O 1
ATOM 816 N N . GLU A 1 102 ? -6.260 -6.905 -7.030 1.00 93.38 102 GLU A N 1
ATOM 817 C CA . GLU A 1 102 ? -5.541 -7.462 -8.184 1.00 93.38 102 GLU A CA 1
ATOM 818 C C . GLU A 1 102 ? -4.330 -8.321 -7.771 1.00 93.38 102 GLU A C 1
ATOM 820 O O . GLU A 1 102 ? -4.152 -9.426 -8.283 1.00 93.38 102 GLU A O 1
ATOM 825 N N . ILE A 1 103 ? -3.518 -7.867 -6.805 1.00 93.31 103 ILE A N 1
ATOM 826 C CA . ILE A 1 103 ? -2.403 -8.663 -6.256 1.00 93.31 103 ILE A CA 1
ATOM 827 C C . ILE A 1 103 ? -2.914 -9.965 -5.635 1.00 93.31 103 ILE A C 1
ATOM 829 O O . ILE A 1 103 ? -2.329 -11.026 -5.858 1.00 93.31 103 ILE A O 1
ATOM 833 N N . ILE A 1 104 ? -3.986 -9.895 -4.844 1.00 92.12 104 ILE A N 1
ATOM 834 C CA . ILE A 1 104 ? -4.578 -11.070 -4.198 1.00 92.12 104 ILE A CA 1
ATOM 835 C C . ILE A 1 104 ? -5.094 -12.046 -5.258 1.00 92.12 104 ILE A C 1
ATOM 837 O O . ILE A 1 104 ? -4.788 -13.235 -5.175 1.00 92.12 104 ILE A O 1
ATOM 841 N N . ASP A 1 105 ? -5.812 -11.559 -6.267 1.00 92.81 105 ASP A N 1
ATOM 842 C CA . ASP A 1 105 ? -6.358 -12.381 -7.348 1.00 92.81 105 ASP A CA 1
ATOM 843 C C . ASP A 1 105 ? -5.252 -13.072 -8.156 1.00 92.81 105 ASP A C 1
ATOM 845 O O . ASP A 1 105 ? -5.348 -14.274 -8.430 1.00 92.81 105 ASP A O 1
ATOM 849 N N . HIS A 1 106 ? -4.163 -12.363 -8.471 1.00 91.38 106 HIS A N 1
ATOM 850 C CA . HIS A 1 106 ? -2.984 -12.955 -9.108 1.00 91.38 106 HIS A CA 1
ATOM 851 C C . HIS A 1 106 ? -2.385 -14.074 -8.250 1.00 91.38 106 HIS A C 1
ATOM 853 O O . HIS A 1 106 ? -2.176 -15.182 -8.743 1.00 91.38 106 HIS A O 1
ATOM 859 N N . VAL A 1 107 ? -2.167 -13.828 -6.954 1.00 90.19 107 VAL A N 1
ATOM 860 C CA . VAL A 1 107 ? -1.603 -14.832 -6.037 1.00 90.19 107 VAL A CA 1
ATOM 861 C C . VAL A 1 107 ? -2.513 -16.056 -5.908 1.00 90.19 107 VAL A C 1
ATOM 863 O O . VAL A 1 107 ? -2.017 -17.180 -5.891 1.00 90.19 107 VAL A O 1
ATOM 866 N N . LEU A 1 108 ? -3.832 -15.865 -5.830 1.00 90.88 108 LEU A N 1
ATOM 867 C CA . LEU A 1 108 ? -4.794 -16.962 -5.695 1.00 90.88 108 LEU A CA 1
ATOM 868 C C . LEU A 1 108 ? -4.963 -17.772 -6.985 1.00 90.88 108 LEU A C 1
ATOM 870 O O . LEU A 1 108 ? -5.243 -18.963 -6.905 1.00 90.88 108 LEU A O 1
ATOM 874 N N . THR A 1 109 ? -4.770 -17.158 -8.154 1.00 90.06 109 THR A N 1
ATOM 875 C CA . THR A 1 109 ? -4.857 -17.842 -9.458 1.00 90.06 109 THR A CA 1
ATOM 876 C C . THR A 1 109 ? -3.606 -18.675 -9.769 1.00 90.06 109 THR A C 1
ATOM 878 O O . THR A 1 109 ? -3.643 -19.564 -10.617 1.00 90.06 109 THR A O 1
ATOM 881 N N . MET A 1 110 ? -2.494 -18.414 -9.076 1.00 73.44 110 MET A N 1
ATOM 882 C CA . MET A 1 110 ? -1.246 -19.178 -9.198 1.00 73.44 110 MET A CA 1
ATOM 883 C C . MET A 1 110 ? -1.216 -20.473 -8.363 1.00 73.44 110 MET A C 1
ATOM 885 O O . MET A 1 110 ? -0.242 -21.224 -8.469 1.00 73.44 110 MET A O 1
ATOM 889 N N . ILE A 1 111 ? -2.235 -20.723 -7.528 1.00 57.66 111 ILE A N 1
ATOM 890 C CA . ILE A 1 111 ? -2.389 -21.921 -6.676 1.00 57.66 111 ILE A CA 1
ATOM 891 C C . ILE A 1 111 ? -3.227 -22.977 -7.401 1.00 57.66 111 ILE A C 1
ATOM 893 O O . ILE A 1 111 ? -2.812 -24.159 -7.375 1.00 57.66 111 ILE A O 1
#

Radius of gyration: 15.64 Å; chains: 1; bounding box: 37×34×41 Å